Protein AF-A0A367Y167-F1 (afdb_monomer)

Mean predicted aligned error: 6.94 Å

Radius of gyration: 18.0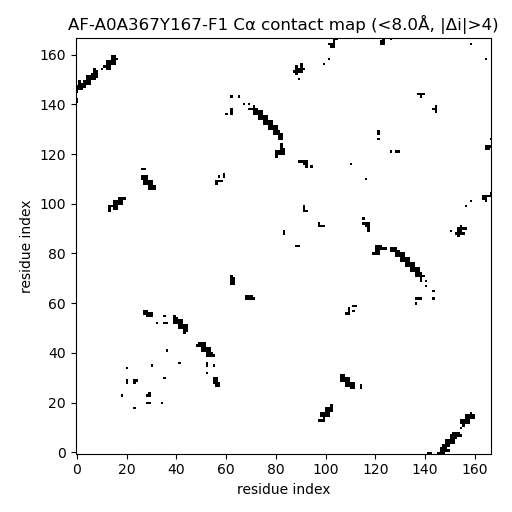5 Å; Cα contacts (8 Å, |Δi|>4): 273; chains: 1; bounding box: 42×52×37 Å

Structure (mmCIF, N/CA/C/O backbone):
data_AF-A0A367Y167-F1
#
_entry.id   AF-A0A367Y167-F1
#
loop_
_atom_site.group_PDB
_atom_site.id
_atom_site.type_symbol
_atom_site.label_atom_id
_atom_site.label_alt_id
_atom_site.label_comp_id
_atom_site.label_asym_id
_atom_site.label_entity_id
_atom_site.label_seq_id
_atom_site.pdbx_PDB_ins_code
_atom_site.Cartn_x
_atom_site.Cartn_y
_atom_site.Cartn_z
_atom_site.occupancy
_atom_site.B_iso_or_equiv
_atom_site.auth_seq_id
_atom_site.auth_comp_id
_atom_site.auth_asym_id
_atom_site.auth_atom_id
_atom_site.pdbx_PDB_model_num
ATOM 1 N N . MET A 1 1 ? -6.588 -16.409 4.176 1.00 80.25 1 MET A N 1
ATOM 2 C CA . MET A 1 1 ? -6.861 -17.543 3.246 1.00 80.25 1 MET A CA 1
ATOM 3 C C . MET A 1 1 ? -6.476 -17.236 1.795 1.00 80.25 1 MET A C 1
ATOM 5 O O . MET A 1 1 ? -6.661 -16.125 1.305 1.00 80.25 1 MET A O 1
ATOM 9 N N . VAL A 1 2 ? -5.986 -18.256 1.079 1.00 87.12 2 VAL A N 1
ATOM 10 C CA . VAL A 1 2 ? -5.684 -18.209 -0.364 1.00 87.12 2 VAL A CA 1
ATOM 11 C C . VAL A 1 2 ? -6.943 -18.514 -1.175 1.00 87.12 2 VAL A C 1
ATOM 13 O O . VAL A 1 2 ? -7.504 -19.602 -1.072 1.00 87.12 2 VAL A O 1
ATOM 16 N N . LEU A 1 3 ? -7.370 -17.571 -2.012 1.00 90.94 3 LEU A N 1
ATOM 17 C CA . LEU A 1 3 ? -8.580 -17.674 -2.826 1.00 90.94 3 LEU A CA 1
ATOM 18 C C . LEU A 1 3 ? -8.394 -18.550 -4.070 1.00 90.94 3 LEU A C 1
ATOM 20 O O . LEU A 1 3 ? -9.321 -19.254 -4.474 1.00 90.94 3 LEU A O 1
ATOM 24 N N . LYS A 1 4 ? -7.232 -18.463 -4.734 1.00 90.94 4 LYS A N 1
ATOM 25 C CA . LYS A 1 4 ? -6.975 -19.151 -6.010 1.00 90.94 4 LYS A CA 1
ATOM 26 C C . LYS A 1 4 ? -5.491 -19.202 -6.370 1.00 90.94 4 LYS A C 1
ATOM 28 O O . LYS A 1 4 ? -4.760 -18.260 -6.088 1.00 90.94 4 LYS A O 1
ATOM 33 N N . THR A 1 5 ? -5.094 -20.242 -7.102 1.00 90.75 5 THR A N 1
ATOM 34 C CA . THR A 1 5 ? -3.829 -20.287 -7.850 1.00 90.75 5 THR A CA 1
ATOM 35 C C . THR A 1 5 ? -4.116 -20.224 -9.350 1.00 90.75 5 THR A C 1
ATOM 37 O O . THR A 1 5 ? -4.956 -20.967 -9.864 1.00 90.75 5 THR A O 1
ATOM 40 N N . PHE A 1 6 ? -3.443 -19.324 -10.061 1.00 88.88 6 PHE A N 1
ATOM 41 C CA . PHE A 1 6 ? -3.569 -19.112 -11.499 1.00 88.88 6 PHE A CA 1
ATOM 42 C C . PHE A 1 6 ? -2.355 -19.676 -12.238 1.00 88.88 6 PHE A C 1
ATOM 44 O O . PHE A 1 6 ? -1.215 -19.451 -11.842 1.00 88.88 6 PHE A O 1
ATOM 51 N N . GLN A 1 7 ? -2.609 -20.363 -13.350 1.00 91.06 7 GLN A N 1
ATOM 52 C CA . GLN A 1 7 ? -1.565 -20.873 -14.237 1.00 91.06 7 GLN A CA 1
ATOM 53 C C . GLN A 1 7 ? -1.244 -19.812 -15.294 1.00 91.06 7 GLN A C 1
ATOM 55 O O . GLN A 1 7 ? -2.135 -19.388 -16.031 1.00 91.06 7 GLN A O 1
ATOM 60 N N . VAL A 1 8 ? 0.008 -19.353 -15.328 1.00 85.12 8 VAL A N 1
ATOM 61 C CA . VAL A 1 8 ? 0.451 -18.199 -16.135 1.00 85.12 8 VAL A CA 1
ATOM 62 C C . VAL A 1 8 ? 1.659 -18.489 -17.020 1.00 85.12 8 VAL A C 1
ATOM 64 O O . VAL A 1 8 ? 2.258 -17.561 -17.552 1.00 85.12 8 VAL A O 1
ATOM 67 N N . GLY A 1 9 ? 1.998 -19.765 -17.218 1.00 84.50 9 GLY A N 1
ATOM 68 C CA . GLY A 1 9 ? 3.150 -20.174 -18.032 1.00 84.50 9 GLY A CA 1
ATOM 69 C C . GLY A 1 9 ? 3.129 -19.664 -19.479 1.00 84.50 9 GLY A C 1
ATOM 70 O O . GLY A 1 9 ? 4.191 -19.468 -20.059 1.00 84.50 9 GLY A O 1
ATOM 71 N N . ASP A 1 10 ? 1.942 -19.392 -20.029 1.00 88.25 10 ASP A N 1
ATOM 72 C CA . ASP A 1 10 ? 1.768 -18.890 -21.398 1.00 88.25 10 ASP A CA 1
ATOM 73 C C . ASP A 1 10 ? 1.651 -17.356 -21.482 1.00 88.25 10 ASP A C 1
ATOM 75 O O . ASP A 1 10 ? 1.436 -16.808 -22.567 1.00 88.25 10 ASP A O 1
ATOM 79 N N . ILE A 1 11 ? 1.734 -16.637 -20.354 1.00 83.31 11 ILE A N 1
ATOM 80 C CA . ILE A 1 11 ? 1.621 -15.175 -20.361 1.00 83.31 11 ILE A CA 1
ATOM 81 C C . ILE A 1 11 ? 2.991 -14.563 -20.685 1.00 83.31 11 ILE A C 1
ATOM 83 O O . ILE A 1 11 ? 3.973 -14.905 -20.023 1.00 83.31 11 ILE A O 1
ATOM 87 N N . PRO A 1 12 ? 3.083 -13.661 -21.686 1.00 86.25 12 PRO A N 1
ATOM 88 C CA . PRO A 1 12 ? 4.330 -12.970 -21.987 1.00 86.25 12 PRO A CA 1
ATOM 89 C C . PRO A 1 12 ? 4.842 -12.152 -20.799 1.00 86.25 12 PRO A C 1
ATOM 91 O O . PRO A 1 12 ? 4.103 -11.797 -19.880 1.00 86.25 12 PRO A O 1
ATOM 94 N N . GLU A 1 13 ? 6.127 -11.816 -20.860 1.00 82.56 13 GLU A N 1
ATOM 95 C CA . GLU A 1 13 ? 6.776 -10.943 -19.887 1.00 82.56 13 GLU A CA 1
ATOM 96 C C . GLU A 1 13 ? 6.045 -9.594 -19.775 1.00 82.56 13 GLU A C 1
ATOM 98 O O . GLU A 1 13 ? 5.658 -8.984 -20.776 1.00 82.56 13 GLU A O 1
ATOM 103 N N . ILE A 1 14 ? 5.883 -9.112 -18.544 1.00 85.38 14 ILE A N 1
ATOM 104 C CA . ILE A 1 14 ? 5.295 -7.807 -18.249 1.00 85.38 14 ILE A CA 1
ATOM 105 C C . ILE A 1 14 ? 6.432 -6.790 -18.186 1.00 85.38 14 ILE A C 1
ATOM 107 O O . ILE A 1 14 ? 7.379 -6.930 -17.412 1.00 85.38 14 ILE A O 1
ATOM 111 N N . VAL A 1 15 ? 6.343 -5.738 -18.992 1.00 84.75 15 VAL A N 1
ATOM 112 C CA . VAL A 1 15 ? 7.356 -4.684 -19.005 1.00 84.75 15 VAL A CA 1
ATOM 113 C C . VAL A 1 15 ? 6.971 -3.595 -18.010 1.00 84.75 15 VAL A C 1
ATOM 115 O O . VAL A 1 15 ? 5.899 -3.008 -18.128 1.00 84.75 15 VAL A O 1
ATOM 118 N N . ALA A 1 16 ? 7.854 -3.301 -17.056 1.00 83.38 16 ALA A N 1
ATOM 119 C CA . ALA A 1 16 ? 7.646 -2.237 -16.085 1.00 83.38 16 ALA A CA 1
ATOM 120 C C . ALA A 1 16 ? 7.604 -0.861 -16.769 1.00 83.38 16 ALA A C 1
ATOM 122 O O . ALA A 1 16 ? 8.502 -0.481 -17.532 1.00 83.38 16 ALA A O 1
ATOM 123 N N . GLU A 1 17 ? 6.551 -0.110 -16.475 1.00 83.75 17 GLU A N 1
ATOM 124 C CA . GLU A 1 17 ? 6.321 1.259 -16.907 1.00 83.75 17 GLU A CA 1
ATOM 125 C C . GLU A 1 17 ? 6.892 2.253 -15.882 1.00 83.75 17 GLU A C 1
ATOM 127 O O . GLU A 1 17 ? 7.068 1.922 -14.706 1.00 83.75 17 GLU A O 1
ATOM 132 N N . PRO A 1 18 ? 7.208 3.493 -16.288 1.00 80.06 18 PRO A N 1
ATOM 133 C CA . PRO A 1 18 ? 7.571 4.532 -15.336 1.00 80.06 18 PRO A CA 1
ATOM 134 C C . PRO A 1 18 ? 6.430 4.774 -14.349 1.00 80.06 18 PRO A C 1
ATOM 136 O O . PRO A 1 18 ? 5.290 5.010 -14.747 1.00 80.06 18 PRO A O 1
ATOM 139 N N . PHE A 1 19 ? 6.737 4.765 -13.058 1.00 82.75 19 PHE A N 1
ATOM 140 C CA . PHE A 1 19 ? 5.770 5.164 -12.052 1.00 82.75 19 PHE A CA 1
ATOM 141 C C . PHE A 1 19 ? 5.548 6.677 -12.150 1.00 82.75 19 PHE A C 1
ATOM 143 O O . PHE A 1 19 ? 6.490 7.463 -12.016 1.00 82.75 19 PHE A O 1
ATOM 150 N N . THR A 1 20 ? 4.294 7.099 -12.306 1.00 82.19 20 THR A N 1
ATOM 151 C CA . THR A 1 20 ? 3.872 8.489 -12.093 1.00 82.19 20 THR A CA 1
ATOM 152 C C . THR A 1 20 ? 2.557 8.527 -11.313 1.00 82.19 20 THR A C 1
ATOM 154 O O . THR A 1 20 ? 1.808 7.548 -11.329 1.00 82.19 20 THR A O 1
ATOM 157 N N . PRO A 1 21 ? 2.236 9.640 -10.631 1.00 83.00 21 PRO A N 1
ATOM 158 C CA . PRO A 1 21 ? 0.942 9.808 -9.972 1.00 83.00 21 PRO A CA 1
ATOM 159 C C . PRO A 1 21 ? -0.256 9.605 -10.900 1.00 83.00 21 PRO A C 1
ATOM 161 O O . PRO A 1 21 ? -1.251 9.022 -10.484 1.00 83.00 21 PRO A O 1
ATOM 164 N N . GLU A 1 22 ? -0.156 10.035 -12.156 1.00 85.81 22 GLU A N 1
ATOM 165 C CA . GLU A 1 22 ? -1.206 9.856 -13.161 1.00 85.81 22 GLU A CA 1
ATOM 166 C C . GLU A 1 22 ? -1.382 8.386 -13.536 1.00 85.81 22 GLU A C 1
ATOM 168 O O . GLU A 1 22 ? -2.511 7.910 -13.619 1.00 85.81 22 GLU A O 1
ATOM 173 N N . ALA A 1 23 ? -0.276 7.665 -13.730 1.00 86.25 23 ALA A N 1
ATOM 174 C CA . ALA A 1 23 ? -0.315 6.250 -14.074 1.00 86.25 23 ALA A CA 1
ATOM 175 C C . ALA A 1 23 ? -0.810 5.387 -12.900 1.00 86.25 23 ALA A C 1
ATOM 177 O O . ALA A 1 23 ? -1.491 4.390 -13.112 1.00 86.25 23 ALA A O 1
ATOM 178 N N . PHE A 1 24 ? -0.530 5.799 -11.657 1.00 89.56 24 PHE A N 1
ATOM 179 C CA . PHE A 1 24 ? -0.954 5.075 -10.459 1.00 89.56 24 PHE A CA 1
ATOM 180 C C . PHE A 1 24 ? -2.385 5.408 -9.992 1.00 89.56 24 PHE A C 1
ATOM 182 O O . PHE A 1 24 ? -2.954 4.686 -9.172 1.00 89.56 24 PHE A O 1
ATOM 189 N N . LEU A 1 25 ? -2.990 6.481 -10.515 1.00 88.38 25 LEU A N 1
ATOM 190 C CA . LEU A 1 25 ? -4.308 6.981 -10.104 1.00 88.38 25 LEU A CA 1
ATOM 191 C C . LEU A 1 25 ? -5.427 5.914 -10.076 1.00 88.38 25 LEU A C 1
ATOM 193 O O . LEU A 1 25 ? -6.239 5.960 -9.150 1.00 88.38 25 LEU A O 1
ATOM 197 N N . PRO A 1 26 ? -5.505 4.948 -11.019 1.00 91.31 26 PRO A N 1
ATOM 198 C CA . PRO A 1 26 ? -6.532 3.903 -10.975 1.00 91.31 26 PRO A CA 1
ATOM 199 C C . PRO A 1 26 ? -6.391 2.936 -9.791 1.00 91.31 26 PRO A C 1
ATOM 201 O O . PRO A 1 26 ? -7.368 2.301 -9.404 1.00 91.31 26 PRO A O 1
ATOM 204 N N . TYR A 1 27 ? -5.190 2.818 -9.220 1.00 91.56 27 TYR A N 1
ATOM 205 C CA . TYR A 1 27 ? -4.868 1.860 -8.160 1.00 91.56 27 TYR A CA 1
ATOM 206 C C . TYR A 1 27 ? -4.921 2.476 -6.771 1.00 91.56 27 TYR A C 1
ATOM 208 O O . TYR A 1 27 ? -5.082 1.749 -5.788 1.00 91.56 27 TYR A O 1
ATOM 216 N N . GLY A 1 28 ? -4.786 3.798 -6.676 1.00 92.75 28 GLY A N 1
ATOM 217 C CA . GLY A 1 28 ? -4.776 4.507 -5.409 1.00 92.75 28 GLY A CA 1
ATOM 218 C C . GLY A 1 28 ? -4.150 5.896 -5.501 1.00 92.75 28 GLY A C 1
ATOM 219 O O . GLY A 1 28 ? -4.347 6.623 -6.472 1.00 92.75 28 GLY A O 1
ATOM 220 N N . GLY A 1 29 ? -3.435 6.297 -4.450 1.00 90.81 29 GLY A N 1
ATOM 221 C CA . GLY A 1 29 ? -2.826 7.618 -4.330 1.00 90.81 29 GLY A CA 1
ATOM 222 C C . GLY A 1 29 ? -1.307 7.577 -4.225 1.00 90.81 29 GLY A C 1
ATOM 223 O O . GLY A 1 29 ? -0.717 6.619 -3.729 1.00 90.81 29 GLY A O 1
ATOM 224 N N . VAL A 1 30 ? -0.673 8.671 -4.644 1.00 89.94 30 VAL A N 1
ATOM 225 C CA . VAL A 1 30 ? 0.768 8.896 -4.486 1.00 89.94 30 VAL A CA 1
ATOM 226 C C . VAL A 1 30 ? 0.980 10.104 -3.592 1.00 89.94 30 VAL A C 1
ATOM 228 O O . VAL A 1 30 ? 0.480 11.189 -3.879 1.00 89.94 30 VAL A O 1
ATOM 231 N N . ILE A 1 31 ? 1.755 9.932 -2.527 1.00 90.06 31 ILE A N 1
ATOM 232 C CA . ILE A 1 31 ? 2.189 11.012 -1.648 1.00 90.06 31 ILE A CA 1
ATOM 233 C C . ILE A 1 31 ? 3.546 11.502 -2.155 1.00 90.06 31 ILE A C 1
ATOM 235 O O . ILE A 1 31 ? 4.576 10.845 -2.010 1.00 90.06 31 ILE A O 1
ATOM 239 N N . SER A 1 32 ? 3.538 12.681 -2.770 1.00 87.50 32 SER A N 1
ATOM 240 C CA . SER A 1 32 ? 4.722 13.340 -3.313 1.00 87.50 32 SER A CA 1
ATOM 241 C C . SER A 1 32 ? 4.553 14.851 -3.242 1.00 87.50 32 SER A C 1
ATOM 243 O O . SER A 1 32 ? 3.815 15.449 -4.027 1.00 87.50 32 SER A O 1
ATOM 245 N N . ALA A 1 33 ? 5.276 15.493 -2.321 1.00 86.31 33 ALA A N 1
ATOM 246 C CA . ALA A 1 33 ? 5.182 16.937 -2.121 1.00 86.31 33 ALA A CA 1
ATOM 247 C C . ALA A 1 33 ? 5.474 17.720 -3.412 1.00 86.31 33 ALA A C 1
ATOM 249 O O . ALA A 1 33 ? 4.701 18.599 -3.780 1.00 86.31 33 ALA A O 1
ATOM 250 N N . ASN A 1 34 ? 6.530 17.353 -4.147 1.00 86.19 34 ASN A N 1
ATOM 251 C CA . ASN A 1 34 ? 6.923 18.025 -5.392 1.00 86.19 34 ASN A CA 1
ATOM 252 C C . ASN A 1 34 ? 5.847 17.949 -6.478 1.00 86.19 34 ASN A C 1
ATOM 254 O O . ASN A 1 34 ? 5.668 18.894 -7.247 1.00 86.19 34 ASN A O 1
ATOM 258 N N . HIS A 1 35 ? 5.136 16.825 -6.550 1.00 84.25 35 HIS A N 1
ATOM 259 C CA . HIS A 1 35 ? 4.049 16.662 -7.501 1.00 84.25 35 HIS A CA 1
ATOM 260 C C . HIS A 1 35 ? 2.796 17.428 -7.049 1.00 84.25 35 HIS A C 1
ATOM 262 O O . HIS A 1 35 ? 2.148 18.114 -7.836 1.00 84.25 35 HIS A O 1
ATOM 268 N N . GLN A 1 36 ? 2.478 17.354 -5.758 1.00 88.38 36 GLN A N 1
ATOM 269 C CA . GLN A 1 36 ? 1.182 17.768 -5.231 1.00 88.38 36 GLN A CA 1
ATOM 270 C C . GLN A 1 36 ? 1.120 19.239 -4.830 1.00 88.38 36 GLN A C 1
ATOM 272 O O . GLN A 1 36 ? 0.034 19.807 -4.847 1.00 88.38 36 GLN A O 1
ATOM 277 N N . ILE A 1 37 ? 2.252 19.891 -4.553 1.00 87.19 37 ILE A N 1
ATOM 278 C CA . ILE A 1 37 ? 2.328 21.328 -4.226 1.00 87.19 37 ILE A CA 1
ATOM 279 C C . ILE A 1 37 ? 1.656 22.221 -5.282 1.00 87.19 37 ILE A C 1
ATOM 281 O O . ILE A 1 37 ? 1.198 23.311 -4.959 1.00 87.19 37 ILE A O 1
ATOM 285 N N . LYS A 1 38 ? 1.580 21.757 -6.537 1.00 86.44 38 LYS A N 1
ATOM 286 C CA . LYS A 1 38 ? 0.998 22.507 -7.658 1.00 86.44 38 LYS A CA 1
ATOM 287 C C . LYS A 1 38 ? -0.532 22.482 -7.674 1.00 86.44 38 LYS A C 1
ATOM 289 O O . LYS A 1 38 ? -1.139 23.467 -8.073 1.00 86.44 38 LYS A O 1
ATOM 294 N N . ASN A 1 39 ? -1.132 21.363 -7.266 1.00 87.25 39 ASN A N 1
ATOM 295 C CA . ASN A 1 39 ? -2.544 21.065 -7.534 1.00 87.25 39 ASN A CA 1
AT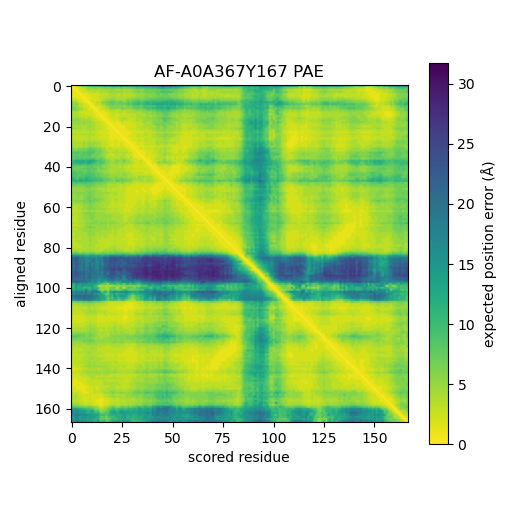OM 296 C C . ASN A 1 39 ? -3.357 20.751 -6.269 1.00 87.25 39 ASN A C 1
ATOM 298 O O . ASN A 1 39 ? -4.579 20.887 -6.276 1.00 87.25 39 ASN A O 1
ATOM 302 N N . ALA A 1 40 ? -2.713 20.312 -5.186 1.00 88.94 40 ALA A N 1
ATOM 303 C CA . ALA A 1 40 ? -3.400 20.005 -3.941 1.00 88.94 40 ALA A CA 1
ATOM 304 C C . ALA A 1 40 ? -3.833 21.291 -3.235 1.00 88.94 40 ALA A C 1
ATOM 306 O O . ALA A 1 40 ? -3.094 22.279 -3.182 1.00 88.94 40 ALA A O 1
ATOM 307 N N . THR A 1 41 ? -5.013 21.255 -2.614 1.00 94.56 41 THR A N 1
ATOM 308 C CA . THR A 1 41 ? -5.411 22.299 -1.668 1.00 94.56 41 THR A CA 1
ATOM 309 C C . THR A 1 41 ? -4.332 22.426 -0.600 1.00 94.56 41 THR A C 1
ATOM 311 O O . THR A 1 41 ? -3.883 21.422 -0.039 1.00 94.56 41 THR A O 1
ATOM 314 N N . SER A 1 42 ? -3.922 23.654 -0.295 1.00 95.62 42 SER A N 1
ATOM 315 C CA . SER A 1 42 ? -2.863 23.906 0.676 1.00 95.62 42 SER A CA 1
ATOM 316 C C . SER A 1 42 ? -3.152 25.114 1.558 1.00 95.62 42 SER A C 1
ATOM 318 O O . SER A 1 42 ? -3.941 25.991 1.206 1.00 95.62 42 SER A O 1
ATOM 320 N N . SER A 1 43 ? -2.510 25.145 2.723 1.00 95.88 43 SER A N 1
ATOM 321 C CA . SER A 1 43 ? -2.524 26.289 3.629 1.00 95.88 43 SER A CA 1
ATOM 322 C C . SER A 1 43 ? -1.120 26.582 4.144 1.00 95.88 43 SER A C 1
ATOM 324 O O . SER A 1 43 ? -0.309 25.671 4.328 1.00 95.88 43 SER A O 1
ATOM 326 N N . ALA A 1 44 ? -0.840 27.847 4.450 1.00 96.62 44 ALA A N 1
ATOM 327 C CA . ALA A 1 44 ? 0.340 28.191 5.234 1.00 96.62 44 ALA A CA 1
ATOM 328 C C . ALA A 1 44 ? 0.221 27.612 6.658 1.00 96.62 44 ALA A C 1
ATOM 330 O O . ALA A 1 44 ? -0.873 27.488 7.211 1.00 96.62 44 ALA A O 1
ATOM 331 N N . ALA A 1 45 ? 1.354 27.253 7.246 1.00 95.25 45 ALA A N 1
ATOM 332 C CA . ALA A 1 45 ? 1.494 26.756 8.608 1.00 95.25 45 ALA A CA 1
ATOM 333 C C . ALA A 1 45 ? 2.796 27.296 9.226 1.00 95.25 45 ALA A C 1
ATOM 335 O O . ALA A 1 45 ? 3.617 27.904 8.535 1.00 95.25 45 ALA A O 1
ATOM 336 N N . ASN A 1 46 ? 2.984 27.092 10.535 1.00 95.94 46 ASN A N 1
ATOM 337 C CA . ASN A 1 46 ? 4.204 27.461 11.270 1.00 95.94 46 ASN A CA 1
ATOM 338 C C . ASN A 1 46 ? 4.654 28.912 11.009 1.00 95.94 46 ASN A C 1
ATOM 340 O O . ASN A 1 46 ? 5.800 29.159 10.637 1.00 95.94 46 ASN A O 1
ATOM 344 N N . TYR A 1 47 ? 3.735 29.872 11.147 1.00 94.94 47 TYR A N 1
ATOM 345 C CA . TYR A 1 47 ? 4.009 31.300 10.923 1.00 94.94 47 TYR A CA 1
ATOM 346 C C . TYR A 1 47 ? 4.584 31.620 9.524 1.00 94.94 47 TYR A C 1
ATOM 348 O O . TYR A 1 47 ? 5.381 32.538 9.371 1.00 94.94 47 TYR A O 1
ATOM 356 N N . GLY A 1 48 ? 4.192 30.854 8.498 1.00 93.56 48 GLY A N 1
ATOM 357 C CA . GLY A 1 48 ? 4.618 31.056 7.106 1.00 93.56 48 GLY A CA 1
ATOM 358 C C . GLY A 1 48 ? 5.861 30.266 6.693 1.00 93.56 48 GLY A C 1
ATOM 359 O O . GLY A 1 48 ? 6.269 30.343 5.540 1.00 93.56 48 GLY A O 1
ATOM 360 N N . THR A 1 49 ? 6.441 29.474 7.598 1.00 95.69 49 THR A N 1
ATOM 361 C CA . THR A 1 49 ? 7.628 28.647 7.305 1.00 95.69 49 THR A CA 1
ATOM 362 C C . THR A 1 49 ? 7.295 27.251 6.778 1.00 95.69 49 THR A C 1
ATOM 364 O O . THR A 1 49 ? 8.192 26.529 6.350 1.00 95.69 49 THR A O 1
ATOM 367 N N . ALA A 1 50 ? 6.019 26.855 6.785 1.00 95.19 50 ALA A N 1
ATOM 368 C CA . ALA A 1 50 ? 5.575 25.568 6.265 1.00 95.19 50 ALA A CA 1
ATOM 369 C C . ALA A 1 50 ? 4.339 25.708 5.373 1.00 95.19 50 ALA A C 1
ATOM 371 O O . ALA A 1 50 ? 3.484 26.566 5.594 1.00 95.19 50 ALA A O 1
ATOM 372 N N . VAL A 1 51 ? 4.222 24.809 4.396 1.00 95.06 51 VAL A N 1
ATOM 373 C CA . VAL A 1 51 ? 3.016 24.629 3.583 1.00 95.06 51 VAL A CA 1
ATOM 374 C C . VAL A 1 51 ? 2.416 23.271 3.922 1.00 95.06 51 VAL A C 1
ATOM 376 O O . VAL A 1 51 ? 3.067 22.238 3.776 1.00 95.06 51 VAL A O 1
ATOM 379 N N . LYS A 1 52 ? 1.166 23.264 4.384 1.00 95.56 52 LYS A N 1
ATOM 380 C CA . LYS A 1 52 ? 0.397 22.044 4.618 1.00 95.56 52 LYS A CA 1
ATOM 381 C C . LYS A 1 52 ? -0.340 21.678 3.338 1.00 95.56 52 LYS A C 1
ATOM 383 O O . LYS A 1 52 ? -1.253 22.392 2.938 1.00 95.56 52 LYS A O 1
ATOM 388 N N . LEU A 1 53 ? 0.026 20.553 2.729 1.00 94.44 53 LEU A N 1
ATOM 389 C CA . LEU A 1 53 ? -0.742 19.951 1.638 1.00 94.44 53 LEU A CA 1
ATOM 390 C C . LEU A 1 53 ? -1.884 19.124 2.227 1.00 94.44 53 LEU A C 1
ATOM 392 O O . LEU A 1 53 ? -1.664 18.242 3.060 1.00 94.44 53 LEU A O 1
ATOM 396 N N . HIS A 1 54 ? -3.118 19.425 1.841 1.00 93.31 54 HIS A N 1
ATOM 397 C CA . HIS A 1 54 ? -4.292 18.774 2.403 1.00 93.31 54 HIS A CA 1
ATOM 398 C C . HIS A 1 54 ? -4.654 17.515 1.620 1.00 93.31 54 HIS A C 1
ATOM 400 O O . HIS A 1 54 ? -4.783 17.561 0.402 1.00 93.31 54 HIS A O 1
ATOM 406 N N . LYS A 1 55 ? -4.906 16.419 2.353 1.00 90.50 55 LYS A N 1
ATOM 407 C CA . LYS A 1 55 ? -5.560 15.200 1.840 1.00 90.50 55 LYS A CA 1
ATOM 408 C C . LYS A 1 55 ? -4.915 14.665 0.551 1.00 90.50 55 LYS A C 1
ATOM 410 O O . LYS A 1 55 ? -5.593 14.368 -0.423 1.00 90.50 55 LYS A O 1
ATOM 415 N N . VAL A 1 56 ? -3.590 14.556 0.576 1.00 89.75 56 VAL A N 1
ATOM 416 C CA . VAL A 1 56 ? -2.753 14.162 -0.567 1.00 89.75 56 VAL A CA 1
ATOM 417 C C . VAL A 1 56 ? -2.920 12.702 -1.005 1.00 89.75 56 VAL A C 1
ATOM 419 O O . VAL A 1 56 ? -2.510 12.338 -2.099 1.00 89.75 56 VAL A O 1
ATOM 422 N N . ALA A 1 57 ? -3.525 11.853 -0.183 1.00 90.25 57 ALA A N 1
ATOM 423 C CA . ALA A 1 57 ? -3.827 10.476 -0.541 1.00 90.25 57 ALA A CA 1
ATOM 424 C C . ALA A 1 57 ? -5.093 10.004 0.189 1.00 90.25 57 ALA A C 1
ATOM 426 O O . ALA A 1 57 ? -5.376 10.498 1.289 1.00 90.25 57 ALA A O 1
ATOM 427 N N . PRO A 1 58 ? -5.872 9.083 -0.406 1.00 88.94 58 PRO A N 1
ATOM 428 C CA . PRO A 1 58 ? -7.052 8.529 0.237 1.00 88.94 58 PRO A CA 1
ATOM 429 C C . PRO A 1 58 ? -6.663 7.637 1.420 1.00 88.94 58 PRO A C 1
ATOM 431 O O . PRO A 1 58 ? -5.720 6.852 1.340 1.00 88.94 58 PRO A O 1
ATOM 434 N N . ILE A 1 59 ? -7.440 7.745 2.497 1.00 93.12 59 ILE A N 1
ATOM 435 C CA . ILE A 1 59 ? -7.464 6.807 3.620 1.00 93.12 59 ILE A CA 1
ATOM 436 C C . ILE A 1 59 ? -8.926 6.399 3.780 1.00 93.12 59 ILE A C 1
ATOM 438 O O . ILE A 1 59 ? -9.766 7.233 4.123 1.00 93.12 59 ILE A O 1
ATOM 442 N N . VAL A 1 60 ? -9.231 5.141 3.471 1.00 94.25 60 VAL A N 1
ATOM 443 C CA . VAL A 1 60 ? -10.593 4.594 3.472 1.00 94.25 60 VAL A CA 1
ATOM 444 C C . VAL A 1 60 ? -10.617 3.354 4.358 1.00 94.25 60 VAL A C 1
ATOM 446 O O . VAL A 1 60 ? -9.661 2.584 4.379 1.00 94.25 60 VAL A O 1
ATOM 449 N N . ASN A 1 61 ? -11.698 3.191 5.113 1.00 95.38 61 ASN A N 1
ATOM 450 C CA . ASN A 1 61 ? -11.890 2.112 6.069 1.00 95.38 61 ASN A CA 1
ATOM 451 C C . ASN A 1 61 ? -13.317 1.573 5.926 1.00 95.38 61 ASN A C 1
ATOM 453 O O . ASN A 1 61 ? -14.281 2.306 6.159 1.00 95.38 61 ASN A O 1
ATOM 457 N N . ASN A 1 62 ? -13.418 0.297 5.552 1.00 95.69 62 ASN A N 1
ATOM 458 C CA . ASN A 1 62 ? -14.682 -0.395 5.309 1.00 95.69 62 ASN A CA 1
ATOM 459 C C . ASN A 1 62 ? -14.950 -1.519 6.328 1.00 95.69 62 ASN A C 1
ATOM 461 O O . ASN A 1 62 ? -15.879 -2.294 6.132 1.00 95.69 62 ASN A O 1
ATOM 465 N N . TYR A 1 63 ? -14.196 -1.609 7.432 1.00 96.31 63 TYR A N 1
ATOM 466 C CA . TYR A 1 63 ? -14.351 -2.703 8.407 1.00 96.31 63 TYR A CA 1
ATOM 467 C C . TYR A 1 63 ? -15.720 -2.738 9.088 1.00 96.31 63 TYR A C 1
ATOM 469 O O . TYR A 1 63 ? -16.180 -3.793 9.515 1.00 96.31 63 TYR A O 1
ATOM 477 N N . 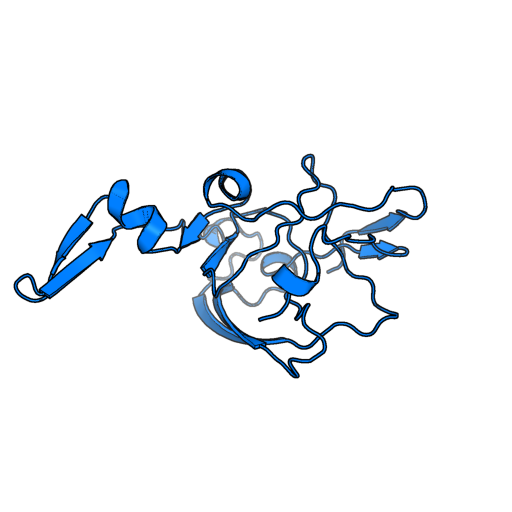LYS A 1 64 ? -16.429 -1.604 9.126 1.00 96.00 64 LYS A N 1
ATOM 478 C CA . LYS A 1 64 ? -17.829 -1.549 9.576 1.00 96.00 64 LYS A CA 1
ATOM 479 C C . LYS A 1 64 ? -18.767 -2.466 8.770 1.00 96.00 64 LYS A C 1
ATOM 481 O O . LYS A 1 64 ? -19.837 -2.801 9.266 1.00 96.00 64 LYS A O 1
ATOM 486 N N .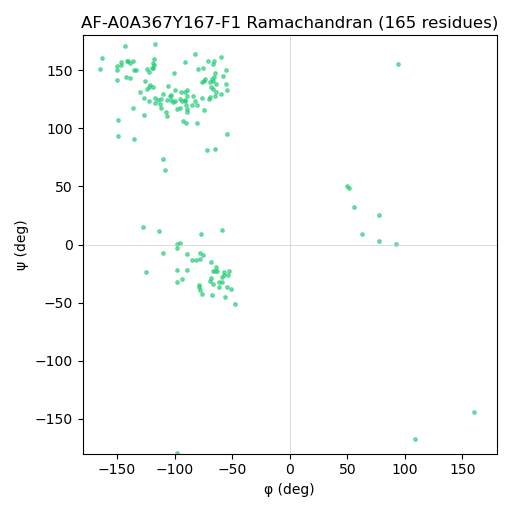 ASP A 1 65 ? -18.386 -2.810 7.538 1.00 95.81 65 ASP A N 1
ATOM 487 C CA . ASP A 1 65 ? -19.171 -3.616 6.604 1.00 95.81 65 ASP A CA 1
ATOM 488 C C . ASP A 1 65 ? -18.723 -5.098 6.615 1.00 95.81 65 ASP A C 1
ATOM 490 O O . ASP A 1 65 ? -19.284 -5.919 5.888 1.00 95.81 65 ASP A O 1
ATOM 494 N N . CYS 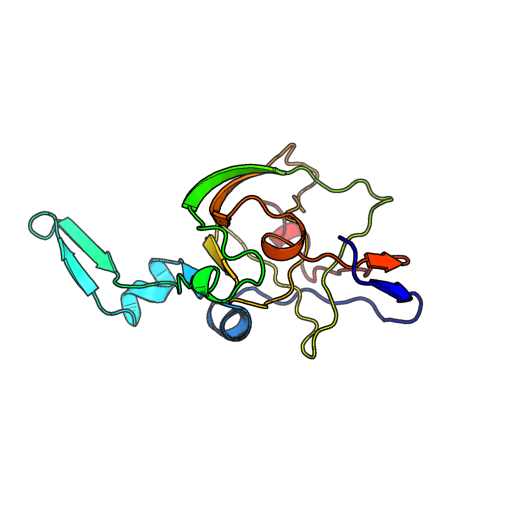A 1 66 ? -17.725 -5.460 7.436 1.00 95.69 66 CYS A N 1
ATOM 495 C CA . CYS A 1 66 ? -17.190 -6.819 7.524 1.00 95.69 66 CYS A CA 1
ATOM 496 C C . CYS A 1 66 ? -18.132 -7.786 8.277 1.00 95.69 66 CYS A C 1
ATOM 498 O O . CYS A 1 66 ? -18.703 -7.410 9.308 1.00 95.69 66 CYS A O 1
ATOM 500 N N . PRO A 1 67 ? -18.273 -9.053 7.824 1.00 96.19 67 PRO A N 1
ATOM 501 C CA . PRO 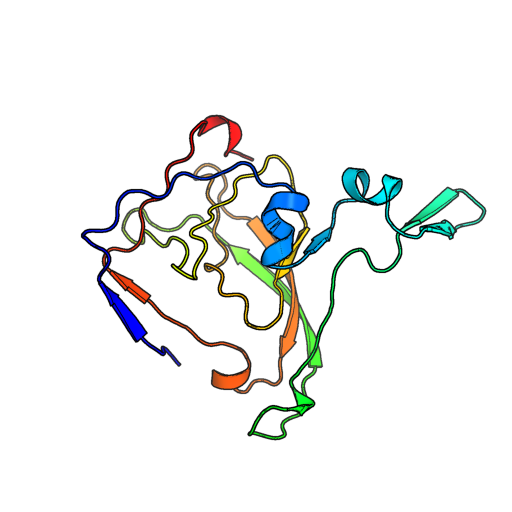A 1 67 ? -19.193 -10.029 8.418 1.00 96.19 67 PRO A CA 1
ATOM 502 C C . PRO A 1 67 ? -18.955 -10.340 9.898 1.00 96.19 67 PRO A C 1
ATOM 504 O O . PRO A 1 67 ? -19.913 -10.635 10.613 1.00 96.19 67 PRO A O 1
ATOM 507 N N . SER A 1 68 ? -17.707 -10.291 10.372 1.00 96.75 68 SER A N 1
ATOM 508 C CA . SER A 1 68 ? -17.379 -10.586 11.770 1.00 96.75 68 SER A CA 1
ATOM 509 C C . SER A 1 68 ? -17.980 -9.578 12.752 1.00 96.75 68 SER A C 1
ATOM 511 O O . SER A 1 68 ? -18.115 -9.883 13.939 1.00 96.75 68 SER A O 1
ATOM 513 N N . GLY A 1 69 ? -18.295 -8.361 12.286 1.00 96.50 69 GLY A N 1
ATOM 514 C CA . GLY A 1 69 ? -18.656 -7.228 13.136 1.00 96.50 69 GLY A CA 1
ATOM 515 C C . GLY A 1 69 ? -17.530 -6.781 14.080 1.00 96.50 69 GLY A C 1
ATOM 516 O O . GLY A 1 69 ? -17.771 -5.970 14.979 1.00 96.50 69 GLY A O 1
ATOM 517 N N . LYS A 1 70 ? -16.307 -7.310 13.923 1.00 97.50 70 LYS A N 1
ATOM 518 C CA . LYS A 1 70 ? -15.167 -6.975 14.773 1.00 97.50 70 LYS A CA 1
ATOM 519 C C . LYS A 1 70 ? -14.623 -5.608 14.381 1.00 97.50 70 LYS A C 1
ATOM 521 O O . LYS A 1 70 ? -14.280 -5.362 13.228 1.00 97.50 70 LYS A O 1
ATOM 526 N N . LYS A 1 71 ? -14.521 -4.732 15.379 1.00 96.94 71 LYS A N 1
ATOM 527 C CA . LYS A 1 71 ? -14.000 -3.377 15.211 1.00 96.94 71 LYS A CA 1
ATOM 528 C C . LYS A 1 71 ? -12.506 -3.398 14.887 1.00 96.94 71 LYS A C 1
ATOM 530 O O . LYS A 1 71 ? -11.735 -4.089 15.549 1.00 96.94 71 LYS A O 1
ATOM 535 N N . GLU A 1 72 ? -12.124 -2.585 13.920 1.00 97.19 72 GLU A N 1
ATOM 536 C CA . GLU A 1 72 ? -10.755 -2.348 13.491 1.00 97.19 72 GLU A CA 1
ATOM 537 C C . GLU A 1 72 ? -10.008 -1.333 14.362 1.00 97.19 72 GLU A C 1
ATOM 539 O O . GLU A 1 72 ? -10.598 -0.522 15.087 1.00 97.19 72 GLU A O 1
ATOM 544 N N . THR A 1 73 ? -8.685 -1.329 14.229 1.00 97.81 73 THR A N 1
ATOM 545 C CA . THR A 1 73 ? -7.823 -0.237 14.681 1.00 97.81 73 THR A CA 1
ATOM 546 C C . THR A 1 73 ? -6.972 0.278 13.526 1.00 97.81 73 THR A C 1
ATOM 548 O O . THR A 1 73 ? -6.659 -0.449 12.590 1.00 97.81 73 THR A O 1
ATOM 551 N N . ALA A 1 74 ? -6.609 1.561 13.582 1.00 97.44 74 ALA A N 1
ATOM 552 C CA . ALA A 1 74 ? -5.651 2.158 12.661 1.00 97.44 74 ALA A CA 1
ATOM 553 C C . ALA A 1 74 ? -4.239 2.002 13.235 1.00 97.44 74 ALA A C 1
ATOM 555 O O . ALA A 1 74 ? -3.945 2.564 14.294 1.00 97.44 74 ALA A O 1
ATOM 556 N N . ASN A 1 75 ? -3.378 1.266 12.539 1.00 97.19 75 ASN A N 1
ATOM 557 C CA . ASN A 1 75 ? -2.070 0.865 13.040 1.00 97.19 75 ASN A CA 1
ATOM 558 C C . ASN A 1 75 ? -0.945 1.346 12.121 1.00 97.19 75 ASN A C 1
ATOM 560 O O . ASN A 1 75 ? -1.099 1.441 10.902 1.00 97.19 75 ASN A O 1
ATOM 564 N N . TRP A 1 76 ? 0.201 1.637 12.737 1.00 97.81 76 TRP 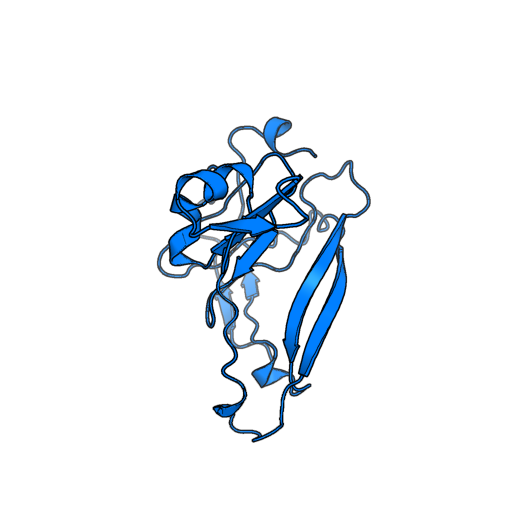A N 1
ATOM 565 C CA . TRP A 1 76 ? 1.475 1.792 12.047 1.00 97.81 76 TRP A CA 1
ATOM 566 C C . TRP A 1 76 ? 2.310 0.538 12.268 1.00 97.81 76 TRP A C 1
ATOM 568 O O . TRP A 1 76 ? 2.604 0.183 13.406 1.00 97.81 76 TRP A O 1
ATOM 578 N N . ASN A 1 77 ? 2.730 -0.075 11.171 1.00 96.06 77 ASN A N 1
ATOM 579 C CA . ASN A 1 77 ? 3.579 -1.254 11.137 1.00 96.06 77 ASN A CA 1
ATOM 580 C C . ASN A 1 77 ? 4.895 -0.929 10.416 1.00 96.06 77 ASN A C 1
ATOM 582 O O . ASN A 1 77 ? 4.959 -0.006 9.600 1.00 96.06 77 ASN A O 1
ATOM 586 N N . ILE A 1 78 ? 5.950 -1.689 10.711 1.00 96.31 78 ILE A N 1
ATOM 587 C CA . ILE A 1 78 ? 7.208 -1.654 9.957 1.00 96.31 78 ILE A CA 1
ATOM 588 C C . ILE A 1 78 ? 7.386 -3.001 9.272 1.00 96.31 78 ILE A C 1
ATOM 590 O O . ILE A 1 78 ? 7.426 -4.034 9.937 1.00 96.31 78 ILE A O 1
ATOM 594 N N . PHE A 1 79 ? 7.546 -2.976 7.953 1.00 93.88 79 PHE A N 1
ATOM 595 C CA . PHE A 1 79 ? 7.903 -4.147 7.161 1.00 93.88 79 PHE A CA 1
ATOM 596 C C . PHE A 1 79 ? 9.345 -4.023 6.693 1.00 93.88 79 PHE A C 1
ATOM 598 O O . PHE A 1 79 ? 9.665 -3.150 5.889 1.00 93.88 79 PHE A O 1
ATOM 605 N N . ARG A 1 80 ? 10.210 -4.913 7.178 1.00 93.62 80 ARG A N 1
ATOM 606 C CA . ARG A 1 80 ? 11.576 -5.065 6.679 1.00 93.62 80 ARG A CA 1
ATOM 607 C C . ARG A 1 80 ? 11.580 -6.085 5.550 1.00 93.62 80 ARG A C 1
ATOM 609 O O . ARG A 1 80 ? 11.472 -7.280 5.808 1.00 93.62 80 ARG A O 1
ATOM 616 N N . CYS A 1 81 ? 11.685 -5.615 4.314 1.00 90.12 81 CYS A N 1
ATOM 617 C CA . CYS A 1 81 ? 11.628 -6.468 3.128 1.00 90.12 81 CYS A CA 1
ATOM 618 C C . CYS A 1 81 ? 13.035 -6.727 2.593 1.00 90.12 81 CYS A C 1
ATOM 620 O O . CYS A 1 81 ? 13.885 -5.843 2.664 1.00 90.12 81 CYS A O 1
ATOM 622 N N . THR A 1 82 ? 13.262 -7.906 2.020 1.00 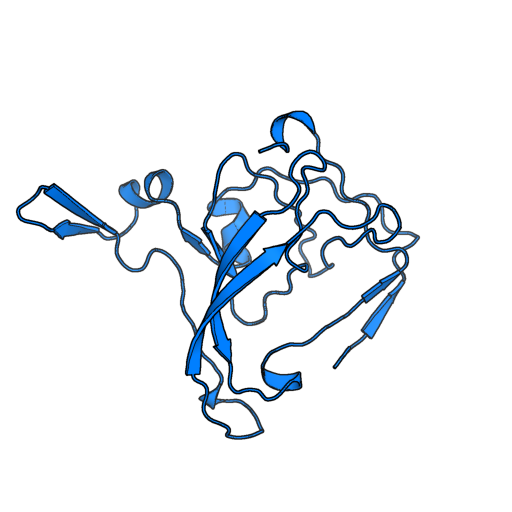89.25 82 THR A N 1
ATOM 623 C CA . THR A 1 82 ? 14.497 -8.279 1.312 1.00 89.25 82 THR A CA 1
ATOM 624 C C . THR A 1 82 ? 14.189 -8.574 -0.154 1.00 89.25 82 THR A C 1
ATOM 626 O O . THR A 1 82 ? 13.020 -8.622 -0.553 1.00 89.25 82 THR A O 1
ATOM 629 N N . ALA A 1 83 ? 15.225 -8.778 -0.969 1.00 83.88 83 ALA A N 1
ATOM 630 C CA . ALA A 1 83 ? 15.022 -9.257 -2.328 1.00 83.88 83 ALA A CA 1
ATOM 631 C C . ALA A 1 83 ? 14.466 -10.692 -2.309 1.00 83.88 83 ALA A C 1
ATOM 633 O O . ALA A 1 83 ? 14.864 -11.489 -1.447 1.00 83.88 83 ALA A O 1
ATOM 634 N N . PRO A 1 84 ? 13.524 -11.034 -3.206 1.00 74.00 84 PRO A N 1
ATOM 635 C CA . PRO A 1 84 ? 13.041 -12.398 -3.327 1.00 74.00 84 PRO A CA 1
ATOM 636 C C . PRO A 1 84 ? 14.179 -13.288 -3.833 1.00 74.00 84 PRO A C 1
ATOM 638 O O . PRO A 1 84 ? 14.988 -12.877 -4.663 1.00 74.00 84 PRO A O 1
ATOM 641 N N . SER A 1 85 ? 14.243 -14.535 -3.364 1.00 60.72 85 SER A N 1
ATOM 642 C CA . SER A 1 85 ? 15.161 -15.516 -3.951 1.00 60.72 85 SER A CA 1
ATOM 643 C C . SER A 1 85 ? 14.863 -15.685 -5.448 1.00 60.72 85 SER A C 1
ATOM 645 O O . SER A 1 85 ? 13.703 -15.657 -5.850 1.00 60.72 85 SER A O 1
ATOM 647 N N . ILE A 1 86 ? 15.878 -15.912 -6.287 1.00 50.66 86 ILE A N 1
ATOM 648 C CA . ILE A 1 86 ? 15.718 -16.096 -7.748 1.00 50.66 86 ILE A CA 1
ATOM 649 C C . ILE A 1 86 ? 14.682 -17.189 -8.115 1.00 50.66 86 ILE A C 1
ATOM 651 O O . ILE A 1 86 ? 14.099 -17.151 -9.201 1.00 50.66 86 ILE A O 1
ATOM 655 N N . SER A 1 87 ? 14.401 -18.138 -7.213 1.00 40.34 87 SER A N 1
ATOM 656 C CA . SER A 1 87 ? 13.370 -19.174 -7.377 1.00 40.34 87 SER A CA 1
ATOM 657 C C . SER A 1 87 ? 11.937 -18.726 -7.054 1.00 40.34 87 SER A C 1
ATOM 659 O O . SER A 1 87 ? 10.997 -19.435 -7.394 1.00 40.34 87 SER A O 1
ATOM 661 N N . SER A 1 88 ? 11.744 -17.575 -6.410 1.00 42.25 88 SER A N 1
ATOM 662 C CA . SER A 1 88 ? 10.442 -17.009 -6.038 1.00 42.25 88 SER A CA 1
ATOM 663 C C . SER A 1 88 ? 10.128 -15.793 -6.911 1.00 42.25 88 SER A C 1
ATOM 665 O O . SER A 1 88 ? 10.065 -14.667 -6.417 1.00 42.25 88 SER A O 1
ATOM 667 N N . ARG A 1 89 ? 9.973 -16.010 -8.225 1.00 45.06 89 ARG A N 1
ATOM 668 C CA . ARG A 1 89 ? 9.518 -14.981 -9.175 1.00 45.06 89 ARG A CA 1
ATOM 669 C C . ARG A 1 89 ? 8.078 -14.579 -8.840 1.00 45.06 89 ARG A C 1
ATOM 671 O O . ARG A 1 89 ? 7.127 -15.100 -9.407 1.00 45.06 89 ARG A O 1
ATOM 678 N N . MET A 1 90 ? 7.906 -13.685 -7.873 1.00 46.44 90 MET A N 1
ATOM 679 C CA . MET A 1 90 ? 6.615 -13.086 -7.558 1.00 46.44 90 MET A CA 1
ATOM 680 C C . MET A 1 90 ? 6.496 -11.761 -8.290 1.00 46.44 90 MET A C 1
ATOM 682 O O . MET A 1 90 ? 7.355 -10.889 -8.189 1.00 46.44 90 MET A O 1
ATOM 686 N N . ALA A 1 91 ? 5.425 -11.632 -9.054 1.00 45.19 91 ALA A N 1
ATOM 687 C CA . ALA A 1 91 ? 5.170 -10.497 -9.915 1.00 45.19 91 ALA A CA 1
ATOM 688 C C . ALA A 1 91 ? 3.650 -10.293 -10.044 1.00 45.19 91 ALA A C 1
ATOM 690 O O . ALA A 1 91 ? 2.891 -11.238 -9.802 1.00 45.19 91 ALA A O 1
ATOM 691 N N . PRO A 1 92 ? 3.210 -9.054 -10.321 1.00 36.06 92 PRO A N 1
ATOM 692 C CA . PRO A 1 92 ? 1.863 -8.575 -10.038 1.00 36.06 92 PRO A CA 1
ATOM 693 C C . PRO A 1 92 ? 0.763 -9.254 -10.860 1.00 36.06 92 PRO A C 1
ATOM 695 O O . PRO A 1 92 ? 0.982 -9.770 -11.950 1.00 36.06 92 PRO A O 1
ATOM 698 N N . LEU A 1 93 ? -0.439 -9.219 -10.283 1.00 35.84 93 LEU A N 1
ATOM 699 C CA . LEU A 1 93 ? -1.693 -9.739 -10.815 1.00 35.84 93 LEU A CA 1
ATOM 700 C C . LEU A 1 93 ? -2.176 -9.048 -12.092 1.00 35.84 93 LEU A C 1
ATOM 702 O O . LEU A 1 93 ? -2.343 -7.828 -12.109 1.00 35.84 93 LEU A O 1
ATOM 706 N N . LYS A 1 94 ? -2.669 -9.884 -13.015 1.00 31.86 94 LYS A N 1
ATOM 707 C CA . LYS A 1 94 ? -3.831 -9.595 -13.865 1.00 31.86 94 LYS A CA 1
ATOM 708 C C . LYS A 1 94 ? -5.039 -9.210 -13.017 1.00 31.86 94 LYS A C 1
ATOM 710 O O . LYS A 1 94 ? -5.824 -10.055 -12.592 1.00 31.86 94 LYS A O 1
ATOM 715 N N . THR A 1 95 ? -5.237 -7.915 -12.837 1.00 32.31 95 THR A N 1
ATOM 716 C CA . THR A 1 95 ? -6.580 -7.345 -13.009 1.00 32.31 95 THR A CA 1
ATOM 717 C C . THR A 1 95 ? -6.635 -6.743 -14.416 1.00 32.31 95 THR A C 1
ATOM 719 O O . THR A 1 95 ? -5.669 -6.877 -15.154 1.00 32.31 95 THR A O 1
ATOM 722 N N . HIS A 1 96 ? -7.730 -6.135 -14.865 1.00 37.22 96 HIS A N 1
ATOM 723 C CA . HIS A 1 96 ? -7.907 -5.646 -16.250 1.00 37.22 96 HIS A CA 1
ATOM 724 C C . HIS A 1 96 ? -6.871 -4.599 -16.758 1.00 37.22 96 HIS A C 1
ATOM 726 O O . HIS A 1 96 ? -7.065 -4.008 -17.818 1.00 37.22 96 HIS A O 1
ATOM 732 N N . THR A 1 97 ? -5.769 -4.394 -16.037 1.00 44.12 97 THR A N 1
ATOM 733 C CA . THR A 1 97 ? -4.639 -3.511 -16.312 1.00 44.12 97 THR A CA 1
ATOM 734 C C . THR A 1 97 ? -3.361 -4.123 -15.702 1.00 44.12 97 THR A C 1
ATOM 736 O O . THR A 1 97 ? -3.094 -3.939 -14.514 1.00 44.12 97 THR A O 1
ATOM 739 N N . ASP A 1 98 ? -2.593 -4.889 -16.478 1.00 54.31 98 ASP A N 1
ATOM 740 C CA . ASP A 1 98 ? -1.290 -5.442 -16.070 1.00 54.31 98 ASP A CA 1
ATOM 741 C C . ASP A 1 98 ? -0.242 -4.321 -16.012 1.00 54.31 98 ASP A C 1
ATOM 743 O O . ASP A 1 98 ? 0.500 -4.112 -16.972 1.00 54.31 98 ASP A O 1
ATOM 747 N N . GLN A 1 99 ? -0.199 -3.554 -14.919 1.00 56.34 99 GLN A N 1
ATOM 748 C CA . GLN A 1 99 ? 0.775 -2.471 -14.771 1.00 56.34 99 GLN A CA 1
ATOM 749 C C . GLN A 1 99 ? 1.796 -2.797 -13.682 1.00 56.34 99 GLN A C 1
ATOM 751 O O . GLN A 1 99 ? 1.481 -2.955 -12.504 1.00 56.34 99 GLN A O 1
ATOM 756 N N . SER A 1 100 ? 3.054 -2.895 -14.104 1.00 55.31 100 SER A N 1
ATOM 757 C CA . SER A 1 100 ? 4.213 -2.851 -13.222 1.00 55.31 100 SER A CA 1
ATOM 758 C C . SER A 1 100 ? 4.788 -1.448 -13.297 1.00 55.31 100 SER A C 1
ATOM 760 O O . SER A 1 100 ? 4.952 -0.916 -14.391 1.00 55.31 100 SER A O 1
ATOM 762 N N . PHE A 1 101 ? 5.090 -0.851 -12.150 1.00 61.34 101 PHE A N 1
ATOM 763 C CA . PHE A 1 101 ? 5.637 0.493 -12.089 1.00 61.34 101 PHE A CA 1
ATOM 764 C C . PHE A 1 101 ? 7.016 0.486 -11.452 1.00 61.34 101 PHE A C 1
ATOM 766 O O . PHE A 1 101 ? 7.221 -0.126 -10.405 1.00 61.34 101 PHE A O 1
ATOM 773 N N . HIS A 1 102 ? 7.943 1.217 -12.061 1.00 58.47 102 HIS A N 1
ATOM 774 C CA . HIS A 1 102 ? 9.283 1.419 -11.533 1.00 58.47 102 HIS A CA 1
ATOM 775 C C . HIS A 1 102 ? 9.580 2.905 -11.316 1.00 58.47 102 HIS A C 1
ATOM 777 O O . HIS A 1 102 ? 9.255 3.738 -12.165 1.00 58.47 102 HIS A O 1
ATOM 783 N N . MET A 1 103 ? 10.213 3.252 -10.194 1.00 59.75 103 MET A N 1
ATOM 784 C CA . MET A 1 103 ? 10.443 4.642 -9.803 1.00 59.75 103 MET A CA 1
ATOM 785 C C . MET A 1 103 ? 11.838 4.881 -9.218 1.00 59.75 103 MET A C 1
ATOM 787 O O . MET A 1 103 ? 12.346 4.062 -8.460 1.00 59.75 103 MET A O 1
ATOM 791 N N . GLN A 1 104 ? 12.423 6.045 -9.520 1.00 53.41 104 GLN A N 1
ATOM 792 C CA . GLN A 1 104 ? 13.602 6.573 -8.822 1.00 53.41 104 GLN A CA 1
ATOM 793 C C . GLN A 1 104 ? 13.164 7.424 -7.618 1.00 53.41 104 GLN A C 1
ATOM 795 O O . GLN A 1 104 ? 12.362 8.347 -7.770 1.00 53.41 104 GLN A O 1
ATOM 800 N N . GLY A 1 105 ? 13.704 7.136 -6.428 1.00 61.34 105 GLY A N 1
ATOM 801 C CA . GLY A 1 105 ? 13.402 7.837 -5.170 1.00 61.34 105 GLY A CA 1
ATOM 802 C C . GLY A 1 105 ? 12.581 7.006 -4.173 1.00 61.34 105 GLY A C 1
ATOM 803 O O . GLY A 1 105 ? 12.436 5.800 -4.326 1.00 61.34 105 GLY A O 1
ATOM 804 N N . LYS A 1 106 ? 12.051 7.654 -3.123 1.00 67.44 106 LYS A N 1
ATOM 805 C CA . LYS A 1 106 ? 11.242 7.018 -2.060 1.00 67.44 106 LYS A CA 1
ATOM 806 C C . LYS A 1 106 ? 9.772 7.458 -2.152 1.00 67.44 106 LYS A C 1
ATOM 808 O O . LYS A 1 106 ? 9.359 8.313 -1.363 1.00 67.44 106 LYS A O 1
ATOM 813 N N . PRO A 1 107 ? 8.991 6.974 -3.136 1.00 72.44 107 PRO A N 1
ATOM 814 C CA . PRO A 1 107 ? 7.574 7.298 -3.203 1.00 72.44 107 PRO A CA 1
ATOM 815 C C . PRO A 1 107 ? 6.836 6.656 -2.031 1.00 72.44 107 PRO A C 1
ATOM 817 O O . PRO A 1 107 ? 7.121 5.527 -1.637 1.00 72.44 107 PRO A O 1
ATOM 820 N N . VAL A 1 108 ? 5.861 7.377 -1.492 1.00 86.88 108 VAL A N 1
ATOM 821 C CA . VAL A 1 108 ? 4.885 6.809 -0.567 1.00 86.88 108 VAL A CA 1
ATOM 822 C C . VAL A 1 108 ? 3.594 6.629 -1.352 1.00 86.88 108 VAL A C 1
ATOM 824 O O . VAL A 1 108 ? 3.129 7.564 -2.005 1.00 86.88 108 VAL A O 1
ATOM 827 N N . VAL A 1 109 ? 3.032 5.426 -1.319 1.00 91.50 109 VAL A N 1
ATOM 828 C CA . VAL A 1 109 ? 1.807 5.079 -2.048 1.00 91.50 109 VAL A CA 1
ATOM 829 C C . VAL A 1 109 ? 0.722 4.659 -1.074 1.00 91.50 109 VAL A C 1
ATOM 831 O O . VAL A 1 109 ? 1.012 4.138 0.002 1.00 91.50 109 VAL A O 1
ATOM 834 N N . THR A 1 110 ? -0.529 4.872 -1.457 1.00 93.38 110 THR A N 1
ATOM 835 C CA . THR A 1 110 ? -1.678 4.265 -0.793 1.00 93.38 110 THR A CA 1
ATOM 836 C C . THR A 1 110 ? -2.454 3.465 -1.821 1.00 93.38 110 THR A C 1
ATOM 838 O O . THR A 1 110 ? -2.859 4.007 -2.847 1.00 93.38 110 THR A O 1
ATOM 841 N N . TYR A 1 111 ? -2.655 2.176 -1.572 1.00 93.81 111 TYR A N 1
ATOM 842 C CA . TYR A 1 111 ? -3.536 1.364 -2.403 1.00 93.81 111 TYR A CA 1
ATOM 843 C C . TYR A 1 111 ? -4.996 1.682 -2.067 1.00 93.81 111 TYR A C 1
ATOM 845 O O . TYR A 1 111 ? -5.353 1.901 -0.907 1.00 93.81 111 TYR A O 1
ATOM 853 N N . GLY A 1 112 ? -5.838 1.747 -3.094 1.00 92.75 112 GLY A N 1
ATOM 854 C CA . GLY A 1 112 ? -7.284 1.834 -2.944 1.00 92.75 112 GLY A CA 1
ATOM 855 C C . GLY A 1 112 ? -7.867 0.558 -2.332 1.00 92.75 112 GLY A C 1
ATOM 856 O O . GLY A 1 112 ? -7.272 -0.517 -2.395 1.00 92.75 112 GLY A O 1
ATOM 857 N N . VAL A 1 113 ? -9.057 0.668 -1.739 1.00 90.56 113 VAL A N 1
ATOM 858 C CA . VAL A 1 113 ? -9.762 -0.508 -1.211 1.00 90.56 113 VAL A CA 1
ATOM 859 C C . VAL A 1 113 ? -10.112 -1.453 -2.359 1.00 90.56 113 VAL A C 1
ATOM 861 O O . VAL A 1 113 ? -10.667 -1.021 -3.367 1.00 90.56 113 VAL A O 1
ATOM 864 N N . GLY A 1 114 ? -9.806 -2.741 -2.189 1.00 89.25 114 GLY A N 1
ATOM 865 C CA . GLY A 1 114 ? -10.033 -3.764 -3.213 1.00 89.25 114 GLY A CA 1
ATOM 866 C C . GLY A 1 114 ? -9.003 -3.761 -4.347 1.00 89.25 114 GLY A C 1
ATOM 867 O O . GLY A 1 114 ? -9.130 -4.554 -5.279 1.00 89.25 114 GLY A O 1
ATOM 868 N N . THR A 1 115 ? -7.979 -2.904 -4.282 1.00 92.56 115 THR A N 1
ATOM 869 C CA . THR A 1 115 ? -6.859 -2.939 -5.223 1.00 92.56 115 THR A CA 1
ATOM 870 C C . THR A 1 115 ? -5.953 -4.124 -4.900 1.00 92.56 115 THR A C 1
ATOM 872 O O . THR A 1 115 ? -5.307 -4.157 -3.854 1.00 92.56 115 THR A O 1
ATOM 875 N N . TRP A 1 116 ? -5.856 -5.074 -5.828 1.00 92.12 116 TRP A N 1
ATOM 876 C CA . TRP A 1 116 ? -4.846 -6.128 -5.775 1.00 92.12 116 TRP A CA 1
ATOM 877 C C . TRP A 1 116 ? -3.450 -5.538 -5.969 1.00 92.12 116 TRP A C 1
ATOM 879 O O . TRP A 1 116 ? -3.221 -4.762 -6.895 1.00 92.12 116 TRP A O 1
ATOM 889 N N . HIS A 1 117 ? -2.502 -5.948 -5.135 1.00 89.25 117 HIS A N 1
ATOM 890 C CA . HIS A 1 117 ? -1.101 -5.575 -5.275 1.00 89.25 117 HIS A CA 1
ATOM 891 C C . HIS A 1 117 ? -0.194 -6.759 -4.936 1.00 89.25 117 HIS A C 1
ATOM 893 O O . HIS A 1 117 ? -0.593 -7.697 -4.247 1.00 89.25 117 HIS A O 1
ATOM 899 N N . ALA A 1 118 ? 1.039 -6.725 -5.440 1.00 87.81 118 ALA A N 1
ATOM 900 C CA . ALA A 1 118 ? 2.049 -7.708 -5.070 1.00 87.81 118 ALA A CA 1
ATOM 901 C C . ALA A 1 118 ? 2.522 -7.490 -3.615 1.00 87.81 118 ALA A C 1
ATOM 903 O O . ALA A 1 118 ? 2.406 -6.372 -3.092 1.00 87.81 118 ALA A O 1
ATOM 904 N N . PRO A 1 119 ? 3.087 -8.522 -2.962 1.00 86.62 119 PRO A N 1
ATOM 905 C CA . PRO A 1 119 ? 3.818 -8.351 -1.710 1.00 86.62 119 PRO A CA 1
ATOM 906 C C . PRO A 1 119 ? 4.954 -7.328 -1.850 1.00 86.62 119 PRO A C 1
ATOM 908 O O . PRO A 1 119 ? 5.536 -7.169 -2.925 1.00 86.62 119 PRO A O 1
ATOM 911 N N . MET A 1 120 ? 5.289 -6.641 -0.757 1.00 88.50 120 MET A N 1
ATOM 912 C CA . MET A 1 120 ? 6.411 -5.698 -0.729 1.00 88.50 120 MET A CA 1
ATOM 913 C C . MET A 1 120 ? 7.740 -6.454 -0.830 1.00 88.50 120 MET A C 1
ATOM 915 O O . MET A 1 120 ? 8.002 -7.364 -0.046 1.00 88.50 120 MET A O 1
ATOM 919 N N . VAL A 1 121 ? 8.581 -6.064 -1.788 1.00 84.88 121 VAL A N 1
ATOM 920 C CA . VAL A 1 121 ? 9.878 -6.696 -2.065 1.00 84.88 121 VAL A CA 1
ATOM 921 C C . VAL A 1 121 ? 10.945 -5.648 -2.362 1.00 84.88 121 VAL A C 1
ATOM 923 O O . VAL A 1 121 ? 10.634 -4.542 -2.807 1.00 84.88 121 VAL A O 1
ATOM 926 N N . VAL A 1 122 ? 12.210 -6.010 -2.152 1.00 83.50 122 VAL A N 1
ATOM 927 C CA . VAL A 1 122 ? 13.353 -5.219 -2.630 1.00 83.50 122 VAL A CA 1
ATOM 928 C C . VAL A 1 122 ? 13.740 -5.710 -4.023 1.00 83.50 122 VAL A C 1
ATOM 930 O O . VAL A 1 122 ? 13.861 -6.909 -4.242 1.00 83.50 122 VAL A O 1
ATOM 933 N N . ILE A 1 123 ? 13.909 -4.793 -4.975 1.00 79.31 123 ILE A N 1
ATOM 934 C CA . ILE A 1 123 ? 14.327 -5.135 -6.349 1.00 79.31 123 ILE A CA 1
ATOM 935 C C . ILE A 1 123 ? 15.850 -5.030 -6.502 1.00 79.31 123 ILE A C 1
ATOM 937 O O . ILE A 1 123 ? 16.444 -5.753 -7.297 1.00 79.31 123 ILE A O 1
ATOM 941 N N . ASP A 1 124 ? 16.487 -4.143 -5.739 1.00 78.56 124 ASP A N 1
ATOM 942 C CA . ASP A 1 124 ? 17.935 -3.971 -5.761 1.00 78.56 124 ASP A CA 1
ATOM 943 C C . ASP A 1 124 ? 18.626 -5.040 -4.905 1.00 78.56 124 ASP A C 1
ATOM 945 O O . ASP A 1 124 ? 18.606 -4.974 -3.677 1.00 78.56 124 ASP A O 1
ATOM 949 N N . GLU A 1 125 ? 19.230 -6.035 -5.555 1.00 76.31 125 GLU A N 1
ATOM 950 C CA . GLU A 1 125 ? 19.931 -7.141 -4.887 1.00 76.31 125 GLU A CA 1
ATOM 951 C C . GLU A 1 125 ? 21.164 -6.685 -4.086 1.00 76.31 125 GLU A C 1
ATOM 953 O O . GLU A 1 125 ? 21.594 -7.393 -3.175 1.00 76.31 125 GLU A O 1
ATOM 958 N N . ASP A 1 126 ? 21.706 -5.494 -4.373 1.00 83.25 126 ASP A N 1
ATOM 959 C CA . ASP A 1 126 ? 22.818 -4.916 -3.610 1.00 83.25 126 ASP A CA 1
ATOM 960 C C . ASP A 1 126 ? 22.342 -4.303 -2.274 1.00 83.25 126 ASP A C 1
ATOM 962 O O . ASP A 1 126 ? 23.151 -4.001 -1.389 1.00 83.25 126 ASP A O 1
ATOM 966 N N . VAL A 1 127 ? 21.025 -4.134 -2.095 1.00 82.75 127 VAL A N 1
ATOM 967 C CA . VAL A 1 127 ? 20.405 -3.613 -0.873 1.00 82.75 127 VAL A CA 1
ATOM 968 C C . VAL A 1 127 ? 19.915 -4.782 -0.007 1.00 82.75 127 VAL A C 1
ATOM 970 O O . VAL A 1 127 ? 18.986 -5.492 -0.390 1.00 82.75 127 VAL A O 1
ATOM 973 N N . PRO A 1 128 ? 20.463 -4.980 1.212 1.00 88.19 128 PRO A N 1
ATOM 974 C CA . PRO A 1 128 ? 20.121 -6.143 2.029 1.00 88.19 128 PRO A CA 1
ATOM 975 C C . PRO A 1 128 ? 18.665 -6.127 2.500 1.00 88.19 128 PRO A C 1
ATOM 977 O O . PRO A 1 128 ? 18.061 -7.185 2.654 1.00 88.19 128 PRO A O 1
ATOM 980 N N . HIS A 1 129 ? 18.116 -4.940 2.773 1.00 90.31 129 HIS A N 1
ATOM 981 C CA . HIS A 1 129 ? 16.707 -4.750 3.092 1.00 90.31 129 HIS A CA 1
ATOM 982 C C . HIS A 1 129 ? 16.267 -3.289 2.947 1.00 90.31 129 HIS A C 1
ATOM 984 O O . HIS A 1 129 ? 17.083 -2.369 3.025 1.00 90.31 129 HIS A O 1
ATOM 990 N N . ILE A 1 130 ? 14.954 -3.089 2.819 1.00 89.50 130 ILE A N 1
ATOM 991 C CA . ILE A 1 130 ? 14.282 -1.789 2.931 1.00 89.50 130 ILE A CA 1
ATOM 992 C C . ILE A 1 130 ? 13.202 -1.892 4.005 1.00 89.50 130 ILE A C 1
ATOM 994 O O . ILE A 1 130 ? 12.414 -2.839 4.011 1.00 89.50 130 ILE A O 1
ATOM 998 N N . ASP A 1 131 ? 13.154 -0.894 4.886 1.00 92.25 131 ASP A N 1
ATOM 999 C CA . ASP A 1 131 ? 12.100 -0.754 5.888 1.00 92.25 131 ASP A CA 1
ATOM 1000 C C . ASP A 1 131 ? 10.979 0.148 5.351 1.00 92.25 131 ASP A C 1
ATOM 1002 O O . ASP A 1 131 ? 11.208 1.309 4.997 1.00 92.25 131 ASP A O 1
ATOM 1006 N N . TYR A 1 132 ? 9.756 -0.378 5.326 1.00 91.75 132 TYR A N 1
ATOM 1007 C CA . TYR A 1 132 ? 8.547 0.341 4.936 1.00 91.75 132 TYR A CA 1
ATOM 1008 C C . TYR A 1 132 ? 7.707 0.652 6.170 1.00 91.75 132 TYR A C 1
ATOM 1010 O O . TYR A 1 132 ? 7.323 -0.254 6.909 1.00 91.75 132 TYR A O 1
ATOM 1018 N N . ALA A 1 133 ? 7.386 1.929 6.371 1.00 94.31 133 ALA A N 1
ATOM 1019 C CA . ALA A 1 133 ? 6.349 2.329 7.312 1.00 94.31 133 ALA A CA 1
ATOM 1020 C C . ALA A 1 133 ? 4.982 2.145 6.642 1.00 94.31 133 ALA A C 1
ATOM 1022 O O . ALA A 1 133 ? 4.710 2.754 5.606 1.00 94.31 133 ALA A O 1
ATOM 1023 N N . VAL A 1 134 ? 4.130 1.314 7.233 1.00 95.44 134 VAL A N 1
ATOM 1024 C CA . VAL A 1 134 ? 2.823 0.945 6.685 1.00 95.44 134 VAL A CA 1
ATOM 1025 C C . VAL A 1 134 ? 1.736 1.418 7.630 1.00 95.44 134 VAL A C 1
ATOM 1027 O O . VAL A 1 134 ? 1.715 1.033 8.795 1.00 95.44 134 VAL A O 1
ATOM 1030 N N . PHE A 1 135 ? 0.830 2.244 7.117 1.00 96.12 135 PHE A N 1
ATOM 1031 C CA . PHE A 1 135 ? -0.394 2.623 7.809 1.00 96.12 135 PHE A CA 1
ATOM 1032 C C . PHE A 1 135 ? -1.560 1.811 7.248 1.00 96.12 135 PHE A C 1
ATOM 1034 O O . PHE A 1 135 ? -1.818 1.871 6.044 1.00 96.12 135 PHE A O 1
ATOM 1041 N N . ILE A 1 136 ? -2.264 1.075 8.104 1.00 95.75 136 ILE A N 1
ATOM 1042 C CA . ILE A 1 136 ? -3.368 0.198 7.699 1.00 95.75 136 ILE A CA 1
ATOM 1043 C C . ILE A 1 136 ? -4.456 0.153 8.777 1.00 95.75 136 ILE A C 1
ATOM 1045 O O . ILE A 1 136 ? -4.188 0.399 9.953 1.00 95.75 136 ILE A O 1
ATOM 1049 N N . HIS A 1 137 ? -5.691 -0.137 8.365 1.00 97.19 137 HIS A N 1
ATOM 1050 C CA . HIS A 1 137 ? -6.740 -0.566 9.287 1.00 97.19 137 HIS A CA 1
ATOM 1051 C C . HIS A 1 137 ? -6.771 -2.091 9.308 1.00 97.19 137 HIS A C 1
ATOM 1053 O O . HIS A 1 137 ? -6.808 -2.701 8.242 1.00 97.19 137 HIS A O 1
ATOM 1059 N N . GLU A 1 138 ? -6.782 -2.684 10.492 1.00 96.50 138 GLU A N 1
ATOM 1060 C CA . GLU A 1 138 ? -6.886 -4.134 10.680 1.00 96.50 138 GLU A CA 1
ATOM 1061 C C . GLU A 1 138 ? -7.761 -4.430 11.893 1.00 96.50 138 GLU A C 1
ATOM 1063 O O . GLU A 1 138 ? -7.768 -3.677 12.874 1.00 96.50 138 GLU A O 1
ATOM 1068 N N . ASN A 1 139 ? -8.537 -5.504 11.823 1.00 96.94 139 ASN A N 1
ATOM 1069 C CA . ASN A 1 139 ? -9.332 -5.980 12.946 1.00 96.94 139 ASN A CA 1
ATOM 1070 C C . ASN A 1 139 ? -8.796 -7.298 13.516 1.00 96.94 139 ASN A C 1
ATOM 1072 O O . ASN A 1 139 ? -9.240 -7.714 14.586 1.00 96.94 139 ASN A O 1
ATOM 1076 N N . GLY A 1 140 ? -7.814 -7.941 12.885 1.00 95.69 140 GLY A N 1
ATOM 1077 C CA . GLY A 1 140 ? -7.233 -9.206 13.328 1.00 95.69 140 GLY A CA 1
ATOM 1078 C C . GLY A 1 140 ? -8.107 -10.417 12.996 1.00 95.69 140 GLY A C 1
ATOM 1079 O O . GLY A 1 140 ? -8.086 -11.391 13.753 1.00 95.69 140 GLY A O 1
ATOM 1080 N N . VAL A 1 141 ? -8.953 -10.332 11.969 1.00 96.31 141 VAL A N 1
ATOM 1081 C CA . VAL A 1 141 ? -9.641 -11.468 11.342 1.00 96.31 141 VAL A CA 1
ATOM 1082 C C . VAL A 1 141 ? -8.967 -11.693 9.997 1.00 96.31 141 VAL A C 1
ATOM 1084 O O . VAL A 1 141 ? -9.113 -10.885 9.089 1.00 96.31 141 VAL A O 1
ATOM 1087 N N . GLU A 1 142 ? -8.245 -12.807 9.872 1.00 91.81 142 GLU A N 1
ATOM 1088 C CA . GLU A 1 142 ? -7.342 -13.077 8.744 1.00 91.81 142 GLU A CA 1
ATOM 1089 C C . GLU A 1 142 ? -7.976 -12.800 7.371 1.00 91.81 142 GLU A C 1
ATOM 1091 O O . GLU A 1 142 ? -7.418 -12.046 6.583 1.00 91.81 142 GLU A O 1
ATOM 1096 N N . ASP A 1 143 ? -9.167 -13.349 7.113 1.00 91.62 143 ASP A N 1
ATOM 1097 C CA . ASP A 1 143 ? -9.843 -13.241 5.811 1.00 91.62 143 ASP A CA 1
ATOM 1098 C C . ASP A 1 143 ? -10.532 -11.885 5.560 1.00 91.62 143 ASP A C 1
ATOM 1100 O O . ASP A 1 143 ? -11.027 -11.637 4.456 1.00 91.62 143 ASP A O 1
ATOM 1104 N N . GLU A 1 144 ? -10.592 -11.018 6.573 1.00 94.19 144 GLU A N 1
ATOM 1105 C CA . GLU A 1 144 ? -11.074 -9.635 6.460 1.00 94.19 144 GLU A CA 1
ATOM 1106 C C . GLU A 1 144 ? -9.910 -8.648 6.316 1.00 94.19 144 GLU A C 1
ATOM 1108 O O . GLU A 1 144 ? -10.054 -7.646 5.616 1.00 94.19 144 GLU A O 1
ATOM 1113 N N . ASP A 1 145 ? -8.763 -8.958 6.928 1.00 93.88 145 ASP A N 1
ATOM 1114 C CA . ASP A 1 145 ? -7.545 -8.155 6.846 1.00 93.88 145 ASP A CA 1
ATOM 1115 C C . ASP A 1 145 ? -6.787 -8.384 5.527 1.00 93.88 145 ASP A C 1
ATOM 1117 O O . ASP A 1 145 ? -6.211 -7.446 4.969 1.00 93.88 145 ASP A O 1
ATOM 1121 N N . VAL A 1 146 ? -6.777 -9.620 5.006 1.00 92.50 146 VAL A N 1
ATOM 1122 C CA . VAL A 1 146 ? -6.058 -9.955 3.772 1.00 92.50 146 VAL A CA 1
ATOM 1123 C C . VAL A 1 146 ? -6.705 -11.098 2.990 1.00 92.50 146 VAL A C 1
ATOM 1125 O O . VAL A 1 146 ? -7.159 -12.108 3.525 1.00 92.50 146 VAL A O 1
ATOM 1128 N N . GLN A 1 147 ? -6.685 -10.958 1.667 1.00 92.44 147 GLN A N 1
ATOM 1129 C CA . GLN A 1 147 ? -7.022 -12.021 0.730 1.00 92.44 147 GLN A CA 1
ATO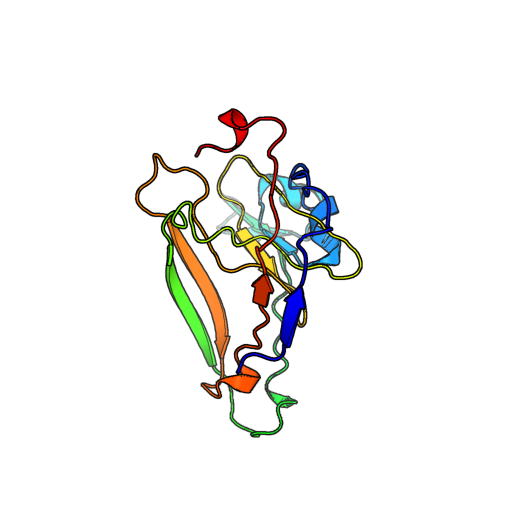M 1130 C C . GLN A 1 147 ? -5.840 -12.258 -0.198 1.00 92.44 147 GLN A C 1
ATOM 1132 O O . GLN A 1 147 ? -5.249 -11.312 -0.716 1.00 92.44 147 GLN A O 1
ATOM 1137 N N . GLU A 1 148 ? -5.514 -13.525 -0.435 1.00 91.12 148 GLU A N 1
ATOM 1138 C CA . GLU A 1 148 ? -4.346 -13.898 -1.228 1.00 91.12 148 GLU A CA 1
ATOM 1139 C C . GLU A 1 148 ? -4.728 -14.710 -2.463 1.00 91.12 148 GLU A C 1
ATOM 1141 O O . GLU A 1 148 ? -5.714 -15.445 -2.480 1.00 91.12 148 GLU A O 1
ATOM 1146 N N . CYS A 1 149 ? -3.913 -14.623 -3.507 1.00 91.31 149 CYS A N 1
ATOM 1147 C CA . CYS A 1 149 ? -3.925 -15.572 -4.611 1.00 91.31 149 CYS A CA 1
ATOM 1148 C C . CYS A 1 149 ? -2.508 -15.751 -5.163 1.00 91.31 149 CYS A C 1
ATOM 1150 O O . CYS A 1 149 ? -1.648 -14.886 -4.991 1.00 91.31 149 CYS A O 1
ATOM 1152 N N . TYR A 1 150 ? -2.266 -16.883 -5.818 1.00 88.50 150 TYR A N 1
ATOM 1153 C CA . TYR A 1 150 ? -0.947 -17.261 -6.318 1.00 88.50 150 TYR A CA 1
ATOM 1154 C C . TYR A 1 150 ? -0.915 -17.395 -7.836 1.00 88.50 150 TYR A C 1
ATOM 1156 O O . TYR A 1 150 ? -1.940 -17.603 -8.485 1.00 88.50 150 TYR A O 1
ATOM 1164 N N . PHE A 1 151 ? 0.291 -17.310 -8.390 1.00 85.69 151 PHE A N 1
ATOM 1165 C CA . PHE A 1 151 ? 0.581 -17.428 -9.815 1.00 85.69 151 PHE A CA 1
ATOM 1166 C C . PHE A 1 151 ? 1.710 -18.426 -10.006 1.00 85.69 151 PHE A C 1
ATOM 1168 O O . PHE A 1 151 ? 2.743 -18.298 -9.357 1.00 85.69 151 PHE A O 1
ATOM 1175 N N . GLU A 1 152 ? 1.533 -19.380 -10.916 1.00 87.69 152 GLU A N 1
ATOM 1176 C CA . GLU A 1 152 ? 2.534 -20.404 -11.219 1.00 87.69 152 GLU A CA 1
ATOM 1177 C C . GLU A 1 152 ? 2.832 -20.435 -12.729 1.00 87.69 152 GLU A C 1
ATOM 1179 O O . GLU A 1 152 ? 1.894 -20.517 -13.529 1.00 87.69 152 GLU A O 1
ATOM 1184 N N . PRO A 1 153 ? 4.108 -20.317 -13.156 1.00 80.25 153 PRO A N 1
ATOM 1185 C CA . PRO A 1 153 ? 5.330 -20.190 -12.340 1.00 80.25 153 PRO A CA 1
ATOM 1186 C C . PRO A 1 153 ? 5.571 -18.786 -11.730 1.00 80.25 153 PRO A C 1
ATOM 1188 O O . PRO A 1 153 ? 6.639 -18.538 -11.177 1.00 80.25 153 PRO A O 1
ATOM 1191 N N . GLY A 1 154 ? 4.595 -17.879 -11.816 1.00 81.12 154 GLY A N 1
ATOM 1192 C CA . GLY A 1 154 ? 4.741 -16.463 -11.469 1.00 81.12 154 GLY A CA 1
ATOM 1193 C C . GLY A 1 154 ? 5.076 -15.628 -12.705 1.00 81.12 154 GLY A C 1
ATOM 1194 O O . GLY A 1 154 ? 5.579 -16.154 -13.699 1.00 81.12 154 GLY A O 1
ATOM 1195 N N . TYR A 1 155 ? 4.754 -14.334 -12.687 1.00 80.69 155 TYR A N 1
ATOM 1196 C CA . TYR A 1 155 ? 5.036 -13.469 -13.835 1.00 80.69 155 TYR A CA 1
ATOM 1197 C C . TYR A 1 155 ? 6.524 -13.112 -13.920 1.00 80.69 155 TYR A C 1
ATOM 1199 O O . TYR A 1 155 ? 7.239 -13.024 -12.921 1.00 80.69 155 TYR A O 1
ATOM 1207 N N . GLN A 1 156 ? 6.994 -12.856 -15.137 1.00 80.44 156 GLN A N 1
ATOM 1208 C CA . GLN A 1 156 ? 8.315 -12.288 -15.363 1.00 80.44 156 GLN A CA 1
ATOM 1209 C C . GLN A 1 156 ? 8.184 -10.789 -15.624 1.00 80.44 156 GLN A C 1
ATOM 1211 O O . GLN A 1 156 ? 7.473 -10.381 -16.539 1.00 80.44 156 GLN A O 1
ATOM 1216 N N . ILE A 1 157 ? 8.874 -9.984 -14.813 1.00 82.06 157 ILE A N 1
ATOM 1217 C CA . ILE A 1 157 ? 8.893 -8.522 -14.933 1.00 82.06 157 ILE A CA 1
ATOM 1218 C C . ILE A 1 157 ? 10.202 -8.084 -15.569 1.00 82.06 157 ILE A C 1
ATOM 1220 O O . ILE A 1 157 ? 11.279 -8.459 -15.104 1.00 82.06 157 ILE A O 1
ATOM 1224 N N . VAL A 1 158 ? 10.107 -7.268 -16.615 1.00 82.31 158 VAL A N 1
ATOM 1225 C CA . VAL A 1 158 ? 11.259 -6.711 -17.327 1.00 82.31 158 VAL A CA 1
ATOM 1226 C C . VAL A 1 158 ? 11.338 -5.212 -17.098 1.00 82.31 158 VAL A C 1
ATOM 1228 O O . VAL A 1 158 ? 10.411 -4.467 -17.411 1.00 82.31 158 VAL A O 1
ATOM 1231 N N . TYR A 1 159 ? 12.488 -4.749 -16.617 1.00 78.19 159 TYR A N 1
ATOM 1232 C CA . TYR A 1 159 ? 12.782 -3.329 -16.447 1.00 78.19 159 TYR A CA 1
ATOM 1233 C C . TYR A 1 159 ? 13.552 -2.821 -17.667 1.00 78.19 159 TYR A C 1
ATOM 1235 O O . TYR A 1 159 ? 14.673 -3.258 -17.919 1.00 78.19 159 TYR A O 1
ATOM 1243 N N . LYS A 1 160 ? 12.984 -1.867 -18.421 1.00 75.38 160 LYS A N 1
ATOM 1244 C CA . LYS A 1 160 ? 13.631 -1.310 -19.632 1.00 75.38 160 LYS A CA 1
ATOM 1245 C C . LYS A 1 160 ? 15.003 -0.681 -19.354 1.00 75.38 160 LYS A C 1
ATOM 1247 O O . LYS A 1 160 ? 15.845 -0.636 -20.244 1.00 75.38 160 LYS A O 1
ATOM 1252 N N . ASN A 1 161 ? 15.220 -0.179 -18.138 1.00 71.56 161 ASN A N 1
ATOM 1253 C CA . ASN A 1 161 ? 16.498 0.363 -17.689 1.00 71.56 161 ASN A CA 1
ATOM 1254 C C . ASN A 1 161 ? 16.814 -0.151 -16.270 1.00 71.56 161 ASN A C 1
ATOM 1256 O O . ASN A 1 161 ? 16.422 0.492 -15.297 1.00 71.56 161 ASN A O 1
ATOM 1260 N N . PRO A 1 162 ? 17.517 -1.290 -16.135 1.00 63.28 162 PRO A N 1
ATOM 1261 C CA . PRO A 1 162 ? 17.814 -1.897 -14.836 1.00 63.28 162 PRO A CA 1
ATOM 1262 C C . PRO A 1 162 ? 18.658 -0.997 -13.927 1.00 63.28 162 PRO A C 1
ATOM 1264 O O . PRO A 1 162 ? 18.483 -1.000 -12.715 1.00 63.28 162 PRO A O 1
ATOM 1267 N N . ALA A 1 163 ? 19.541 -0.175 -14.504 1.00 62.72 163 ALA A N 1
ATOM 1268 C CA . ALA A 1 163 ? 20.362 0.766 -13.743 1.00 62.72 163 ALA A CA 1
ATOM 1269 C C . ALA A 1 163 ? 19.526 1.890 -13.115 1.00 62.72 163 ALA A C 1
ATOM 1271 O O . ALA A 1 163 ? 19.873 2.398 -12.056 1.00 62.72 163 ALA A O 1
ATOM 1272 N N . ALA A 1 164 ? 18.400 2.251 -13.738 1.00 58.81 164 ALA A N 1
ATOM 1273 C CA . ALA A 1 164 ? 17.443 3.179 -13.148 1.00 58.81 164 ALA A CA 1
ATOM 1274 C C . ALA A 1 164 ? 16.602 2.542 -12.031 1.00 58.81 164 ALA A C 1
ATOM 1276 O O . ALA A 1 164 ? 15.866 3.283 -11.379 1.00 58.81 164 ALA A O 1
ATOM 1277 N N . ALA A 1 165 ? 16.689 1.216 -11.844 1.00 54.97 165 ALA A N 1
ATOM 1278 C CA . ALA A 1 165 ? 15.947 0.454 -10.843 1.00 54.97 165 ALA A CA 1
ATOM 1279 C C . ALA A 1 165 ? 16.675 0.119 -9.553 1.00 54.97 165 ALA A C 1
ATOM 1281 O O . ALA A 1 165 ? 16.055 -0.377 -8.614 1.00 54.97 165 ALA A O 1
ATOM 1282 N N . LYS A 1 166 ? 17.946 0.498 -9.488 1.00 61.44 166 LYS A N 1
ATOM 1283 C CA . LYS A 1 166 ? 18.723 0.503 -8.257 1.00 61.44 166 LYS A CA 1
ATOM 1284 C C . LYS A 1 166 ? 18.410 1.736 -7.413 1.00 61.44 166 LYS A C 1
ATOM 1286 O O . LYS A 1 166 ? 18.017 2.774 -7.958 1.00 61.44 166 LYS A O 1
ATOM 1291 N N . LEU A 1 167 ? 18.542 1.586 -6.098 1.00 57.00 167 LEU A N 1
ATOM 1292 C CA . LEU A 1 167 ? 18.308 2.657 -5.123 1.00 57.00 167 LEU A CA 1
ATOM 1293 C C . LEU A 1 167 ? 19.513 3.579 -4.948 1.00 57.00 167 LEU A C 1
ATOM 1295 O O . LEU A 1 167 ? 20.663 3.124 -5.120 1.00 57.00 167 LEU A O 1
#

InterPro domains:
  IPR007247 Ureidoglycolate lyase [PF04115] (13-96)
  IPR007247 Ureidoglycolate lyase [PTHR21221] (11-88)
  IPR011051 RmlC-like cupin domain superfamily [SSF51182] (12-159)
  IPR024060 Ureidoglycolate lyase domain superfamily [G3DSA:2.60.120.480] (12-101)

pLDDT: mean 83.2, std 15.91, range [31.86, 97.81]

Secondary structure (DSSP, 8-state):
-EEEEEE-TTSPPEEEEEP-HHHHTTTEEEE-HHHHTTTS-EEEEGGGTEEEE---S-----GGGSTT-PPPEEEEEEEEE-PPPTT-------SSS---EE-SS--EEEEPTT---PPP----TTSS-EEEEEEEEE-S-HHHH--EEEEES-PPEEES-GGGG--

Organism: NCBI:txid5486

Foldseek 3Di:
DEDEEAECPPPDAAEADADDQVVCVVFWFKDDCVVQVVPFDWDADDVNPDIDGPCRTDDDDDCCVDPVNFDKDWDKDKDKAEADDPQQQAAFDDDVDRHHHAYADDMDTDGDVPRGDTPDHQPANVDGTDIDTDIDIDRPDDVVRDYHYHYVVHHHYHYPDVVSRHD

Solvent-accessible surface area (backbone atoms only — not comparable to full-atom values): 10687 Å² total; per-residue (Å²): 88,74,78,50,77,44,86,40,78,86,58,76,73,46,64,42,39,78,57,42,63,78,76,42,46,91,46,28,28,51,53,45,67,87,72,37,72,82,75,45,59,67,44,78,33,80,96,71,78,38,77,44,71,50,82,61,48,76,84,87,85,64,51,91,75,40,93,85,68,53,74,59,47,84,44,81,45,78,47,79,24,40,47,64,58,91,86,55,43,78,48,67,65,83,55,108,63,78,77,44,69,46,64,79,78,86,80,46,74,35,76,36,91,89,51,88,73,61,82,85,64,34,81,32,77,91,46,80,60,49,79,42,85,42,78,48,74,43,54,86,44,64,71,79,61,42,78,43,70,48,55,40,76,29,47,50,77,42,61,90,53,61,80,59,56,46,130

Sequence (167 aa):
MVLKTFQVGDIPEIVAEPFTPEAFLPYGGVISANHQIKNATSSAANYGTAVKLHKVAPIVNNYKDCPSGKKETANWNIFRCTAPSISSRMAPLKTHTDQSFHMQGKPVVTYGVGTWHAPMVVIDEDVPHIDYAVFIHENGVEDEDVQECYFEPGYQIVYKNPAAAKL